Protein AF-A0A8B0SXQ4-F1 (afdb_monomer_lite)

pLDDT: mean 89.1, std 12.82, range [42.31, 97.75]

Radius of gyration: 17.56 Å; chains: 1; bounding box: 35×39×46 Å

Secondary structure (DSSP, 8-state):
-HHHHHHHHHHHHSEEE-TT---EEE---------SS-HHHHHHTTSS-HHHHHHHTTS------GGGS--------

Foldseek 3Di:
DVVLVQVLCCLPPQWHADVVGDDIDHHDDDDDDDDPDDQVVCCVVVNHPPSSCVSRVPDDDDDDDPVPPDDPPDDDD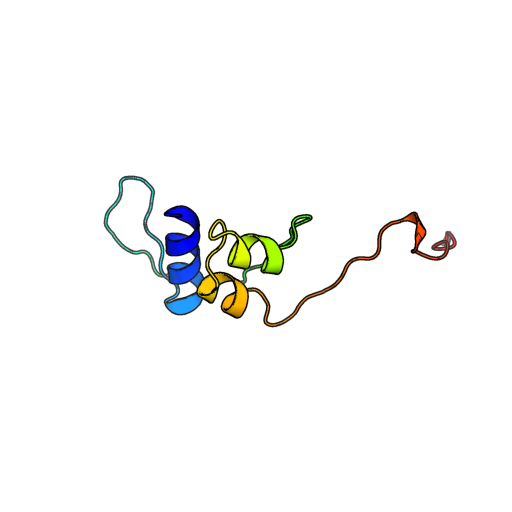

Organism: Klebsiella pneumoniae (NCBI:txid573)

Structure (mmCIF, N/CA/C/O backbone):
data_AF-A0A8B0SXQ4-F1
#
_entry.id   AF-A0A8B0SXQ4-F1
#
loop_
_atom_site.group_PDB
_atom_site.id
_atom_site.type_symbol
_atom_site.label_atom_id
_atom_site.label_alt_id
_atom_site.label_comp_id
_atom_site.label_asym_id
_atom_site.label_entity_id
_atom_site.label_seq_id
_atom_site.pdbx_PDB_ins_code
_atom_site.Cartn_x
_atom_site.Cartn_y
_atom_site.Cartn_z
_atom_site.occupancy
_atom_site.B_iso_or_equiv
_atom_site.auth_seq_id
_atom_site.auth_comp_id
_atom_site.auth_asym_id
_atom_site.auth_atom_id
_atom_site.pdbx_PDB_model_num
ATOM 1 N N . MET A 1 1 ? 3.021 -3.965 10.360 1.00 64.38 1 MET A N 1
ATOM 2 C CA . MET A 1 1 ? 1.597 -4.255 10.073 1.00 64.38 1 MET A CA 1
ATOM 3 C C . MET A 1 1 ? 0.664 -3.077 10.356 1.00 64.38 1 MET A C 1
ATOM 5 O O . MET A 1 1 ? -0.013 -2.675 9.423 1.00 64.38 1 MET A O 1
ATOM 9 N N . LEU A 1 2 ? 0.662 -2.469 11.554 1.00 82.38 2 LEU A N 1
ATOM 10 C CA . LEU A 1 2 ? -0.299 -1.403 11.915 1.00 82.38 2 LEU A CA 1
ATOM 11 C C . LEU A 1 2 ? -0.346 -0.212 10.933 1.00 82.38 2 LEU A C 1
ATOM 13 O O . LEU A 1 2 ? -1.411 0.314 10.634 1.00 82.38 2 LEU A O 1
ATOM 17 N N . VAL A 1 3 ? 0.802 0.205 10.390 1.00 91.94 3 VAL A N 1
ATOM 18 C CA . VAL A 1 3 ? 0.849 1.300 9.401 1.00 91.94 3 VAL A CA 1
ATOM 19 C C . VAL A 1 3 ? 0.219 0.897 8.061 1.00 91.94 3 VAL A C 1
ATOM 21 O O . VAL A 1 3 ? -0.474 1.711 7.461 1.00 91.94 3 VAL A O 1
ATOM 24 N N . GLN A 1 4 ? 0.410 -0.350 7.611 1.00 94.94 4 GLN A N 1
ATOM 25 C CA . GLN A 1 4 ? -0.192 -0.851 6.365 1.00 94.94 4 GLN A CA 1
ATOM 26 C C . GLN A 1 4 ? -1.723 -0.888 6.472 1.00 94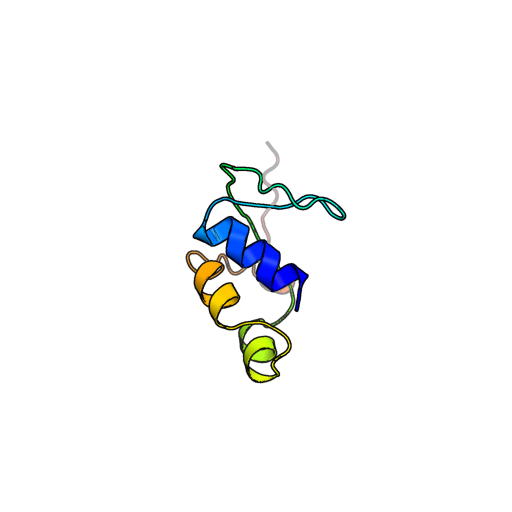.94 4 GLN A C 1
ATOM 28 O O . GLN A 1 4 ? -2.413 -0.498 5.541 1.00 94.94 4 GLN A O 1
ATOM 33 N N . GLU A 1 5 ? -2.252 -1.274 7.635 1.00 94.00 5 GLU A N 1
ATOM 34 C CA . GLU A 1 5 ? -3.692 -1.235 7.913 1.00 94.00 5 GLU A CA 1
ATOM 35 C C . GLU A 1 5 ? -4.251 0.194 7.907 1.00 94.00 5 GLU A C 1
ATOM 37 O O . GLU A 1 5 ? -5.284 0.458 7.295 1.00 94.00 5 GLU A O 1
ATOM 42 N N . LYS A 1 6 ? -3.548 1.139 8.544 1.00 93.75 6 LYS A N 1
ATOM 43 C CA . LYS A 1 6 ? -3.947 2.553 8.529 1.00 93.75 6 LYS A CA 1
ATOM 44 C C . LYS A 1 6 ? -3.956 3.128 7.115 1.00 93.75 6 LYS A C 1
ATOM 46 O O . LYS A 1 6 ? -4.877 3.857 6.771 1.00 93.75 6 LYS A O 1
ATOM 51 N N . LEU A 1 7 ? -2.963 2.784 6.293 1.00 95.19 7 LEU A N 1
ATOM 52 C CA . LEU A 1 7 ? -2.929 3.211 4.896 1.00 95.19 7 LEU A CA 1
ATOM 53 C C . LEU A 1 7 ? -4.083 2.600 4.090 1.00 95.19 7 LEU A C 1
ATOM 55 O O . LEU A 1 7 ? -4.710 3.310 3.310 1.00 95.19 7 LEU A O 1
ATOM 59 N N . LEU A 1 8 ? -4.403 1.322 4.314 1.00 95.06 8 LEU A N 1
ATOM 60 C CA . LEU A 1 8 ? -5.540 0.669 3.670 1.00 95.06 8 LEU A CA 1
ATOM 61 C C . LEU A 1 8 ? -6.859 1.393 3.991 1.00 95.06 8 LEU A C 1
ATOM 63 O O . LEU A 1 8 ? -7.627 1.663 3.073 1.00 95.06 8 LEU A O 1
ATOM 67 N N . ARG A 1 9 ? -7.084 1.815 5.247 1.00 94.31 9 AR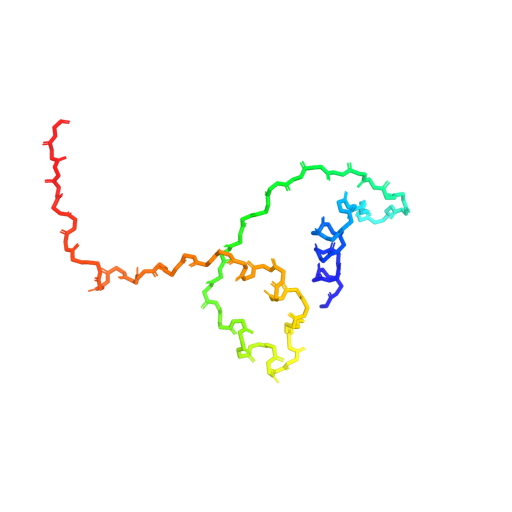G A N 1
ATOM 68 C CA . ARG A 1 9 ? -8.274 2.614 5.608 1.00 94.31 9 ARG A CA 1
ATOM 69 C C . ARG A 1 9 ? -8.365 3.943 4.858 1.00 94.31 9 ARG A C 1
ATOM 71 O O . ARG A 1 9 ? -9.454 4.316 4.429 1.00 94.31 9 ARG A O 1
ATOM 78 N N . VAL A 1 10 ? -7.240 4.632 4.665 1.00 95.56 10 VAL A N 1
ATOM 79 C CA . VAL A 1 10 ? -7.207 5.878 3.881 1.00 95.56 10 VAL A CA 1
ATOM 80 C C . VAL A 1 10 ? -7.611 5.615 2.432 1.00 95.56 10 VAL A C 1
ATOM 82 O O . VAL A 1 10 ? -8.365 6.398 1.865 1.00 95.56 10 VAL A O 1
ATOM 85 N N . ILE A 1 11 ? -7.128 4.521 1.839 1.00 94.62 11 ILE A N 1
ATOM 86 C CA . ILE A 1 11 ? -7.412 4.185 0.439 1.00 94.62 11 ILE A CA 1
ATOM 87 C C . ILE A 1 11 ? -8.869 3.739 0.249 1.00 94.62 11 ILE A C 1
ATOM 89 O O . ILE A 1 11 ? -9.492 4.113 -0.739 1.00 94.62 11 ILE A O 1
ATOM 93 N N . GLU A 1 12 ? -9.412 2.940 1.170 1.00 93.81 12 GLU A N 1
ATOM 94 C CA . GLU A 1 12 ? -10.751 2.358 1.020 1.00 93.81 12 GLU A CA 1
ATOM 95 C C . GLU A 1 12 ? -11.880 3.278 1.486 1.00 93.81 12 GLU A C 1
ATOM 97 O O . GLU A 1 12 ? -12.929 3.321 0.846 1.00 93.81 12 GLU A O 1
ATOM 102 N N . TYR A 1 13 ? -11.669 4.009 2.583 1.00 95.44 13 TYR A N 1
ATOM 103 C CA . TYR A 1 13 ? -12.722 4.786 3.245 1.00 95.44 13 TYR A CA 1
ATOM 104 C C . TYR A 1 13 ? -12.456 6.293 3.250 1.00 95.44 13 TYR A C 1
ATOM 106 O O . TYR A 1 13 ? -13.338 7.055 3.636 1.00 95.44 13 TYR A O 1
ATOM 114 N N . GLY A 1 14 ? -11.264 6.745 2.840 1.00 96.12 14 GLY A N 1
ATOM 115 C CA . GLY A 1 14 ? -10.902 8.161 2.921 1.00 96.12 14 GLY A CA 1
ATOM 116 C C . GLY A 1 14 ? -10.760 8.655 4.361 1.00 96.12 14 GLY A C 1
ATOM 117 O O . GLY A 1 14 ? -10.983 9.830 4.628 1.00 96.12 14 GLY A O 1
ATOM 118 N N . GLU A 1 15 ? -10.402 7.777 5.303 1.00 95.94 15 GLU A N 1
ATOM 119 C CA . GLU A 1 15 ? -10.334 8.107 6.731 1.00 95.94 15 GLU A CA 1
ATOM 120 C C . GLU A 1 15 ? -8.950 7.870 7.335 1.00 95.94 15 GLU A C 1
ATOM 122 O O . GLU A 1 15 ? -8.281 6.877 7.043 1.00 95.94 15 GLU A O 1
ATOM 127 N N . LEU A 1 16 ? -8.543 8.758 8.247 1.00 94.88 16 LEU A N 1
ATOM 128 C CA . LEU A 1 16 ? -7.369 8.560 9.098 1.00 94.88 16 LEU A CA 1
ATOM 129 C C . LEU A 1 16 ? -7.602 9.012 10.538 1.00 94.88 16 LEU A C 1
ATOM 131 O O . LEU A 1 16 ? -8.411 9.891 10.809 1.00 94.88 16 LEU A O 1
ATOM 135 N N . GLU A 1 17 ? -6.807 8.473 11.456 1.00 93.56 17 GLU A N 1
ATOM 136 C CA . GLU A 1 17 ? -6.754 8.894 12.858 1.00 93.56 17 GLU A CA 1
ATOM 137 C C . GLU A 1 17 ? -5.364 9.457 13.177 1.00 93.56 17 GLU A C 1
ATOM 139 O O . GLU A 1 17 ? -4.335 8.889 12.784 1.00 93.56 17 GLU A O 1
ATOM 144 N N . ARG A 1 18 ? -5.312 10.562 13.931 1.00 92.31 18 ARG A N 1
ATOM 145 C CA . ARG A 1 18 ? -4.040 11.092 14.448 1.00 92.31 18 ARG A CA 1
ATOM 146 C C . ARG A 1 18 ? -3.425 10.096 15.429 1.00 92.31 18 ARG A C 1
ATOM 148 O O . ARG A 1 18 ? -4.131 9.408 16.159 1.00 92.31 18 ARG A O 1
ATOM 155 N N . VAL A 1 19 ? -2.096 10.042 15.496 1.00 91.25 19 VAL A N 1
ATOM 156 C CA . VAL A 1 19 ? -1.410 9.218 16.504 1.00 91.25 19 VAL A CA 1
ATOM 157 C C . VAL A 1 19 ? -1.800 9.709 17.902 1.00 91.25 19 VAL A C 1
ATOM 159 O O . VAL A 1 19 ? -1.636 10.886 18.205 1.00 91.25 19 VAL A O 1
ATOM 162 N N . GLY A 1 20 ? -2.343 8.812 18.727 1.00 90.31 20 GLY A N 1
ATOM 163 C CA . GLY A 1 20 ? -2.847 9.135 20.066 1.00 90.31 20 GLY A CA 1
ATOM 164 C C . GLY A 1 20 ? -4.252 9.751 20.104 1.00 90.31 20 GLY A C 1
ATOM 165 O O . GLY A 1 20 ? -4.766 9.988 21.191 1.00 90.31 20 GLY A O 1
ATOM 166 N N . GLY A 1 21 ? -4.885 9.994 18.953 1.00 88.75 21 GLY A N 1
ATOM 167 C CA . GLY A 1 21 ? -6.291 10.389 18.855 1.00 88.75 21 GLY A CA 1
ATOM 168 C C . GLY A 1 21 ? -7.180 9.212 18.453 1.00 88.75 21 GLY A C 1
ATOM 169 O O . GLY A 1 21 ? -6.703 8.252 17.856 1.00 88.75 21 GLY A O 1
ATOM 170 N N . SER A 1 22 ? -8.472 9.301 18.765 1.00 87.94 22 SER A N 1
ATOM 171 C CA . SER A 1 22 ? -9.486 8.293 18.411 1.00 87.94 22 SER A CA 1
ATOM 172 C C . SER A 1 22 ? -10.561 8.811 17.453 1.00 87.94 22 SER A C 1
ATOM 174 O O . SER A 1 22 ? -11.454 8.062 17.071 1.00 87.94 22 SER A O 1
ATOM 176 N N . GLN A 1 23 ? -10.510 10.093 17.079 1.00 94.50 23 GLN A N 1
ATOM 177 C CA . GLN A 1 23 ? -11.456 10.668 16.127 1.00 94.50 23 GLN A CA 1
ATOM 178 C C . GLN A 1 23 ? -10.982 10.430 14.685 1.00 94.50 23 GLN A C 1
ATOM 180 O O . GLN A 1 23 ? -9.886 10.897 14.339 1.00 94.50 23 GLN A O 1
ATOM 185 N N . PRO A 1 24 ? -11.791 9.755 13.845 1.00 94.00 24 PRO A N 1
ATOM 186 C CA . PRO A 1 24 ? -11.515 9.637 12.423 1.00 94.00 24 PRO A CA 1
ATOM 187 C C . PRO A 1 24 ? -11.705 10.989 11.725 1.00 94.00 24 PRO A C 1
ATOM 189 O O . PRO A 1 24 ? -12.591 11.779 12.056 1.00 94.00 24 PRO A O 1
ATOM 192 N N . LEU A 1 25 ? -10.841 11.257 10.752 1.00 96.38 25 LEU A N 1
ATOM 193 C CA . LEU A 1 25 ? -10.818 12.459 9.930 1.00 96.38 25 LEU A CA 1
ATOM 194 C C . LEU A 1 25 ? -11.031 12.052 8.477 1.00 96.38 25 LEU A C 1
ATOM 196 O O . LEU A 1 25 ? -10.257 11.260 7.941 1.00 96.38 25 LEU A O 1
ATOM 200 N N . GLN A 1 26 ? -12.046 12.638 7.853 1.00 97.75 26 GLN A N 1
ATOM 201 C CA . GLN A 1 26 ? -12.330 12.477 6.433 1.00 97.75 26 GLN A CA 1
ATOM 202 C C . GLN A 1 26 ? -11.314 13.255 5.594 1.00 97.75 26 GLN A C 1
ATOM 204 O O . GLN A 1 26 ? -11.033 14.427 5.861 1.00 97.75 26 GLN A O 1
ATOM 209 N N . VAL A 1 27 ? -10.758 12.599 4.580 1.00 96.81 27 VAL A N 1
ATOM 210 C CA . VAL A 1 27 ? -9.731 13.150 3.700 1.00 96.81 27 VAL A CA 1
ATOM 211 C C . VAL A 1 27 ? -9.994 12.774 2.246 1.00 96.81 27 VAL A C 1
ATOM 213 O O . VAL A 1 27 ? -10.380 11.657 1.923 1.00 96.81 27 VAL A O 1
ATOM 216 N N . ASN A 1 28 ? -9.721 13.716 1.346 1.00 96.69 28 ASN A N 1
ATOM 217 C CA . ASN A 1 28 ? -9.671 13.470 -0.089 1.00 96.69 28 ASN A CA 1
ATOM 218 C C . ASN A 1 28 ? -8.224 13.655 -0.544 1.00 96.69 28 ASN A C 1
ATOM 220 O O . ASN A 1 28 ? -7.706 14.773 -0.547 1.00 96.69 28 ASN A O 1
ATOM 224 N N . VAL A 1 29 ? -7.552 12.547 -0.854 1.00 94.19 29 VAL A N 1
ATOM 225 C CA . VAL A 1 29 ? -6.123 12.529 -1.168 1.00 94.19 29 VAL A CA 1
ATOM 226 C C . VAL A 1 29 ? -5.847 11.683 -2.398 1.00 94.19 29 VAL A C 1
ATOM 228 O O . VAL A 1 29 ? -6.471 10.650 -2.624 1.00 94.19 29 VAL A O 1
ATOM 231 N N . ARG A 1 30 ? -4.843 12.098 -3.171 1.00 92.25 30 ARG A N 1
ATOM 232 C CA . ARG A 1 30 ? -4.231 11.263 -4.202 1.00 92.25 30 ARG A CA 1
ATOM 233 C C . ARG A 1 30 ? -2.962 10.641 -3.637 1.00 92.25 30 ARG A C 1
ATOM 235 O O . ARG A 1 30 ? -2.063 11.365 -3.214 1.00 92.25 30 ARG A O 1
ATOM 242 N N . LEU A 1 31 ? -2.878 9.315 -3.661 1.00 91.19 31 LEU A N 1
ATOM 243 C CA . LEU A 1 31 ? -1.705 8.585 -3.196 1.00 91.19 31 LEU A CA 1
ATOM 244 C C . LEU A 1 31 ? -0.745 8.310 -4.361 1.00 91.19 31 LEU A C 1
ATOM 246 O O . LEU A 1 31 ? -1.166 7.894 -5.438 1.00 91.19 31 LEU A O 1
ATOM 250 N N . VAL A 1 32 ? 0.549 8.541 -4.139 1.00 93.19 32 VAL A N 1
ATOM 251 C CA . VAL A 1 32 ? 1.628 8.144 -5.052 1.00 93.19 32 VAL A CA 1
ATOM 252 C C . VAL A 1 32 ? 2.656 7.382 -4.231 1.00 93.19 32 VAL A C 1
ATOM 254 O O . VAL A 1 32 ? 3.151 7.896 -3.227 1.00 93.19 32 VAL A O 1
ATOM 257 N N . CYS A 1 33 ? 2.972 6.159 -4.645 1.00 93.19 33 CYS A N 1
ATOM 258 C CA . CYS A 1 33 ? 3.914 5.293 -3.948 1.00 93.19 33 CYS A CA 1
ATOM 259 C C . CYS A 1 33 ? 5.089 4.936 -4.854 1.00 93.19 33 CYS A C 1
ATOM 261 O O . CYS A 1 33 ? 4.951 4.820 -6.069 1.00 93.19 33 CYS A O 1
ATOM 263 N N . ALA A 1 34 ? 6.250 4.743 -4.242 1.00 94.62 34 ALA A N 1
ATOM 264 C CA . ALA A 1 34 ? 7.435 4.225 -4.899 1.00 94.62 34 ALA A CA 1
ATOM 265 C C . ALA A 1 34 ? 8.163 3.310 -3.919 1.00 94.62 34 ALA A C 1
ATOM 267 O O . ALA A 1 34 ? 8.198 3.569 -2.717 1.00 94.62 34 ALA A O 1
ATOM 268 N N . THR A 1 35 ? 8.741 2.237 -4.437 1.00 93.88 35 THR A N 1
ATOM 269 C CA . THR A 1 35 ? 9.526 1.292 -3.652 1.00 93.88 35 THR A CA 1
ATOM 270 C C . THR A 1 35 ? 10.601 0.689 -4.541 1.00 93.88 35 THR A C 1
ATOM 272 O O . THR A 1 35 ? 10.395 0.499 -5.738 1.00 93.88 35 THR A O 1
ATOM 275 N N . ASN A 1 36 ? 11.761 0.415 -3.956 1.00 94.81 36 ASN A N 1
ATOM 276 C CA . ASN A 1 36 ? 12.809 -0.395 -4.567 1.00 94.81 36 ASN A CA 1
ATOM 277 C C . ASN A 1 36 ? 12.718 -1.874 -4.148 1.00 94.81 36 ASN A C 1
ATOM 279 O O . ASN A 1 36 ? 13.502 -2.685 -4.634 1.00 94.81 36 ASN A O 1
ATOM 283 N N . ALA A 1 37 ? 11.819 -2.210 -3.220 1.00 94.69 37 ALA A N 1
ATOM 284 C CA . ALA A 1 37 ? 11.595 -3.570 -2.754 1.00 94.69 37 ALA A CA 1
ATOM 285 C C . ALA A 1 37 ? 10.583 -4.307 -3.643 1.00 94.69 37 ALA A C 1
ATOM 287 O O . ALA A 1 37 ? 9.652 -3.707 -4.182 1.00 94.69 37 ALA A O 1
ATOM 288 N N . ASP A 1 38 ? 10.744 -5.625 -3.741 1.00 94.88 38 ASP A N 1
ATOM 289 C CA . ASP A 1 38 ? 9.819 -6.520 -4.435 1.00 94.88 38 ASP A CA 1
ATOM 290 C C . ASP A 1 38 ? 8.596 -6.803 -3.544 1.00 94.88 38 ASP A C 1
ATOM 292 O O . ASP A 1 38 ? 8.640 -7.655 -2.652 1.00 94.88 38 ASP A O 1
ATOM 296 N N . LEU A 1 39 ? 7.513 -6.044 -3.750 1.00 95.25 39 LEU A N 1
ATOM 297 C CA . LEU A 1 39 ? 6.283 -6.196 -2.967 1.00 95.25 39 LEU A CA 1
A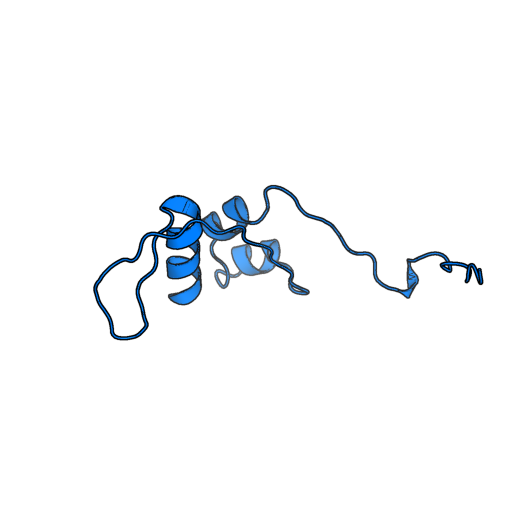TOM 298 C C . LEU A 1 39 ? 5.620 -7.574 -3.145 1.00 95.25 39 LEU A C 1
ATOM 300 O O . LEU A 1 39 ? 5.249 -8.146 -2.120 1.00 95.25 39 LEU A O 1
ATOM 304 N N . PRO A 1 40 ? 5.493 -8.151 -4.361 1.00 94.81 40 PRO A N 1
ATOM 305 C CA . PRO A 1 40 ? 5.024 -9.530 -4.523 1.00 94.81 40 PRO A CA 1
ATOM 306 C C . PRO A 1 40 ? 5.795 -10.542 -3.666 1.00 94.81 40 PRO A C 1
ATOM 308 O O . PRO A 1 40 ? 5.186 -11.365 -2.976 1.00 94.81 40 PRO A O 1
ATOM 311 N N . ARG A 1 41 ? 7.131 -10.447 -3.632 1.00 97.75 41 ARG A N 1
ATOM 312 C CA . ARG A 1 41 ? 7.962 -11.296 -2.768 1.00 97.75 41 ARG A CA 1
ATOM 313 C C . ARG A 1 41 ? 7.653 -11.057 -1.291 1.00 97.75 41 ARG A C 1
ATOM 315 O O . ARG A 1 41 ? 7.437 -12.014 -0.554 1.00 97.75 41 ARG A O 1
ATOM 322 N N . MET A 1 42 ? 7.552 -9.801 -0.861 1.00 97.31 42 MET A N 1
ATOM 323 C CA . MET A 1 42 ? 7.222 -9.459 0.529 1.00 97.31 42 MET A CA 1
ATOM 324 C C . MET A 1 42 ? 5.826 -9.940 0.959 1.00 97.31 42 MET A C 1
ATOM 326 O O . MET A 1 42 ? 5.642 -10.286 2.127 1.00 97.31 42 MET A O 1
ATOM 330 N N . VAL A 1 43 ? 4.858 -9.997 0.036 1.00 97.06 43 VAL A N 1
ATOM 331 C CA . VAL A 1 43 ? 3.542 -10.610 0.279 1.00 97.06 43 VAL A CA 1
ATOM 332 C C . VAL A 1 43 ? 3.689 -12.107 0.529 1.00 97.06 43 VAL A C 1
ATOM 334 O O . VAL A 1 43 ? 3.153 -12.609 1.514 1.00 97.06 43 VAL A O 1
ATOM 337 N N . SER A 1 44 ? 4.472 -12.810 -0.296 1.00 97.56 44 SER A N 1
ATOM 338 C CA . SER A 1 44 ? 4.741 -14.242 -0.090 1.00 97.56 44 SER A CA 1
ATOM 339 C C . SER A 1 44 ? 5.460 -14.534 1.237 1.00 97.56 44 SER A C 1
ATOM 341 O O . SER A 1 44 ? 5.222 -15.565 1.858 1.00 97.56 44 SER A O 1
ATOM 343 N N . GLU A 1 45 ? 6.285 -13.594 1.709 1.00 97.56 45 GLU A N 1
ATOM 344 C CA . GLU A 1 45 ? 6.987 -13.661 2.998 1.00 97.56 45 GLU A CA 1
ATOM 345 C C . GLU A 1 45 ? 6.122 -13.194 4.187 1.00 97.56 45 GLU A C 1
ATOM 347 O O . GLU A 1 45 ? 6.581 -13.213 5.328 1.00 97.56 45 GLU A O 1
ATOM 352 N N . GLY A 1 46 ? 4.887 -12.733 3.951 1.00 95.94 46 GLY A N 1
ATOM 353 C CA . GLY A 1 46 ? 3.982 -12.238 4.995 1.00 95.94 46 GLY A CA 1
ATOM 354 C C . GLY A 1 46 ? 4.396 -10.903 5.629 1.00 95.94 46 GLY A C 1
ATOM 355 O O . GLY A 1 46 ? 3.842 -10.498 6.652 1.00 95.94 46 GLY A O 1
ATOM 356 N N . THR A 1 47 ? 5.363 -10.194 5.041 1.00 96.44 47 THR A N 1
ATOM 357 C CA . THR A 1 47 ? 5.848 -8.891 5.536 1.00 96.44 47 THR A CA 1
ATOM 358 C C . THR A 1 47 ? 5.103 -7.708 4.910 1.00 96.44 47 THR A C 1
ATOM 360 O O . THR A 1 47 ? 5.142 -6.586 5.434 1.00 96.44 47 THR A O 1
ATOM 363 N N . PHE A 1 48 ? 4.359 -7.960 3.832 1.00 96.75 48 PHE A N 1
ATOM 364 C CA . PHE A 1 48 ? 3.463 -7.010 3.185 1.00 96.75 48 PHE A CA 1
ATOM 365 C C . PHE A 1 48 ? 2.071 -7.621 3.004 1.00 96.75 48 PHE A C 1
ATOM 367 O O . PHE A 1 48 ? 1.946 -8.809 2.715 1.00 96.75 48 PHE A O 1
ATOM 374 N N . ARG A 1 49 ? 1.012 -6.833 3.197 1.00 96.69 49 ARG A N 1
ATOM 375 C CA . ARG A 1 49 ? -0.358 -7.327 3.023 1.00 96.69 49 ARG A CA 1
ATOM 376 C C . ARG A 1 49 ? -0.743 -7.376 1.544 1.00 96.69 49 ARG A C 1
ATOM 378 O O . ARG A 1 49 ? -0.534 -6.404 0.820 1.00 96.69 49 ARG A O 1
ATOM 385 N N . ALA A 1 50 ? -1.345 -8.488 1.125 1.00 96.12 50 ALA A N 1
ATOM 386 C CA . ALA A 1 50 ? -1.823 -8.675 -0.245 1.00 96.12 50 ALA A CA 1
ATOM 387 C C . ALA A 1 50 ? -2.898 -7.643 -0.630 1.00 96.12 50 ALA A C 1
ATOM 389 O O . ALA A 1 50 ? -2.784 -7.006 -1.669 1.00 96.12 50 ALA A O 1
ATOM 390 N N . ASP A 1 51 ? -3.863 -7.392 0.261 1.00 95.56 51 ASP A N 1
ATOM 391 C CA . ASP A 1 51 ? -4.947 -6.427 0.032 1.00 95.56 51 ASP A CA 1
ATOM 392 C C . ASP A 1 51 ? -4.441 -4.997 -0.221 1.00 95.56 51 ASP A C 1
ATOM 394 O O . ASP A 1 51 ? -4.923 -4.298 -1.110 1.00 95.56 51 ASP A O 1
ATOM 398 N N . LEU A 1 52 ? -3.416 -4.566 0.513 1.00 95.56 52 LEU A N 1
ATOM 399 C CA . LEU A 1 52 ? -2.779 -3.277 0.287 1.00 95.56 52 LEU A CA 1
ATOM 400 C C . LEU A 1 52 ? -2.024 -3.244 -1.048 1.00 95.56 52 LEU A C 1
ATOM 402 O O . LEU A 1 52 ? -2.048 -2.215 -1.721 1.00 95.56 52 LEU A O 1
ATOM 406 N N . LEU A 1 53 ? -1.363 -4.339 -1.442 1.00 95.25 53 LEU A N 1
ATOM 407 C CA . LEU A 1 53 ? -0.683 -4.411 -2.738 1.00 95.25 53 LEU A CA 1
ATOM 408 C C . LEU A 1 53 ? -1.690 -4.258 -3.877 1.00 95.25 53 LEU A C 1
ATOM 410 O O . LEU A 1 53 ? -1.472 -3.428 -4.755 1.00 95.25 53 LEU A O 1
ATOM 414 N N . ASP A 1 54 ? -2.808 -4.976 -3.812 1.00 93.75 54 ASP A N 1
ATOM 415 C CA . ASP A 1 54 ? -3.864 -4.931 -4.826 1.00 93.75 54 ASP A CA 1
ATOM 416 C C . ASP A 1 54 ? -4.437 -3.515 -4.999 1.00 93.75 54 ASP A C 1
ATOM 418 O O . ASP A 1 54 ? -4.718 -3.079 -6.115 1.00 93.75 54 ASP A O 1
ATOM 422 N N . ARG A 1 55 ? -4.557 -2.752 -3.903 1.00 93.50 55 ARG A N 1
ATOM 423 C CA . ARG A 1 55 ? -5.010 -1.352 -3.939 1.00 93.50 55 ARG A CA 1
ATOM 424 C C . ARG A 1 55 ? -3.969 -0.384 -4.501 1.00 93.50 55 ARG A C 1
ATOM 426 O O . ARG A 1 55 ? -4.340 0.590 -5.153 1.00 93.50 55 ARG A O 1
ATOM 433 N N . LEU A 1 56 ? -2.685 -0.613 -4.233 1.00 92.38 56 LEU A N 1
ATOM 434 C CA . LEU A 1 56 ? -1.596 0.252 -4.700 1.00 92.38 56 LEU A CA 1
ATOM 435 C C . LEU A 1 56 ? -1.208 -0.017 -6.158 1.00 92.38 56 LEU A C 1
ATOM 437 O O . LEU A 1 56 ? -0.780 0.900 -6.856 1.00 92.38 56 LEU A O 1
ATOM 441 N N . ALA A 1 57 ? -1.334 -1.262 -6.615 1.00 86.12 57 ALA A N 1
ATOM 442 C CA . ALA A 1 57 ? -0.815 -1.730 -7.897 1.00 86.12 57 ALA A CA 1
ATOM 443 C C . ALA A 1 57 ? -1.764 -1.500 -9.088 1.00 86.12 57 ALA A C 1
ATOM 445 O O . ALA A 1 57 ? -1.628 -2.176 -10.104 1.00 86.12 57 ALA A O 1
ATOM 446 N N . PHE A 1 58 ? -2.706 -0.555 -8.987 1.00 82.38 58 PHE A N 1
ATOM 447 C CA . PHE A 1 58 ? -3.645 -0.269 -10.076 1.00 82.38 58 PHE A CA 1
ATOM 448 C C . PHE A 1 58 ? -2.936 0.261 -11.335 1.00 82.38 58 PHE A C 1
ATOM 450 O O . PHE A 1 58 ? -3.114 -0.292 -12.414 1.00 82.38 58 PHE A O 1
ATOM 457 N N . ASP A 1 59 ? -2.086 1.284 -11.181 1.00 87.06 59 ASP A N 1
ATOM 458 C CA . ASP A 1 59 ? -1.252 1.843 -12.253 1.00 87.06 59 ASP A CA 1
ATOM 459 C C . ASP A 1 59 ? 0.211 1.875 -11.802 1.00 87.06 59 ASP A C 1
ATOM 461 O O . ASP A 1 59 ? 0.609 2.685 -10.959 1.00 87.06 59 ASP A O 1
ATOM 465 N N . VAL A 1 60 ? 1.033 0.987 -12.369 1.00 90.19 60 VAL A N 1
ATOM 466 C CA . VAL A 1 60 ? 2.443 0.843 -11.987 1.00 90.19 60 VAL A CA 1
ATOM 467 C C . VAL A 1 60 ? 3.358 1.346 -13.095 1.00 90.19 60 VAL A C 1
ATOM 469 O O . VAL A 1 60 ? 3.416 0.788 -14.189 1.00 90.19 60 VAL A O 1
ATOM 472 N N . VAL A 1 61 ? 4.152 2.368 -12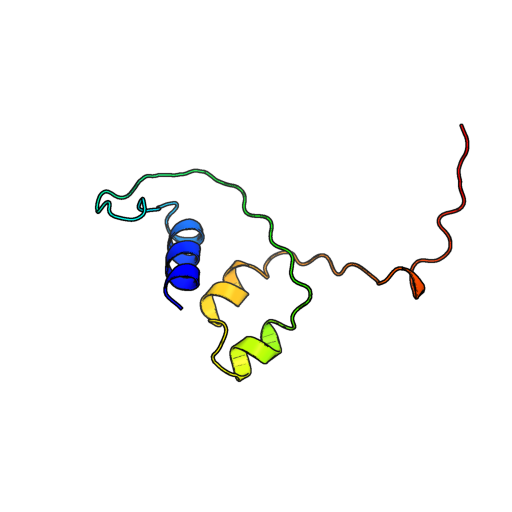.778 1.00 92.25 61 VAL A N 1
ATOM 473 C CA . VAL A 1 61 ? 5.231 2.841 -13.650 1.00 92.25 61 VAL A CA 1
ATOM 474 C C . VAL A 1 61 ? 6.535 2.163 -13.246 1.00 92.25 61 VAL A C 1
ATOM 476 O O . VAL A 1 61 ? 7.117 2.479 -12.209 1.00 92.25 61 VAL A O 1
ATOM 479 N N . GLN A 1 62 ? 7.016 1.248 -14.087 1.00 91.25 62 GLN A N 1
ATOM 480 C CA . GLN A 1 62 ? 8.326 0.624 -13.907 1.00 91.25 62 GLN A CA 1
ATOM 481 C C . GLN A 1 62 ? 9.426 1.570 -14.382 1.00 91.25 62 GLN A C 1
ATOM 483 O O . GLN A 1 62 ? 9.517 1.913 -15.562 1.00 91.25 62 GLN A O 1
ATOM 488 N N . LEU A 1 63 ? 10.262 2.018 -13.446 1.00 91.69 63 LEU A N 1
ATOM 489 C CA . LEU A 1 63 ? 11.338 2.955 -13.729 1.00 91.69 63 LEU A CA 1
ATOM 490 C C . LEU A 1 63 ? 12.636 2.189 -14.043 1.00 91.69 63 LEU A C 1
ATOM 492 O O . LEU A 1 63 ? 13.241 1.645 -13.117 1.00 91.69 63 LEU A O 1
ATOM 496 N N . PRO A 1 64 ? 13.128 2.184 -15.298 1.00 91.38 64 PRO A N 1
ATOM 497 C CA . PRO A 1 64 ? 14.356 1.474 -15.624 1.00 91.38 64 PRO A CA 1
ATOM 498 C C . PRO A 1 64 ? 15.563 2.096 -14.900 1.00 91.38 64 PRO A C 1
ATOM 500 O O . PRO A 1 64 ? 15.627 3.328 -14.727 1.00 91.38 64 PRO A O 1
ATOM 503 N N . PRO A 1 65 ? 16.549 1.280 -14.496 1.00 92.31 65 PRO A N 1
ATOM 504 C CA . PRO A 1 65 ? 17.795 1.757 -13.912 1.00 92.31 65 PRO A CA 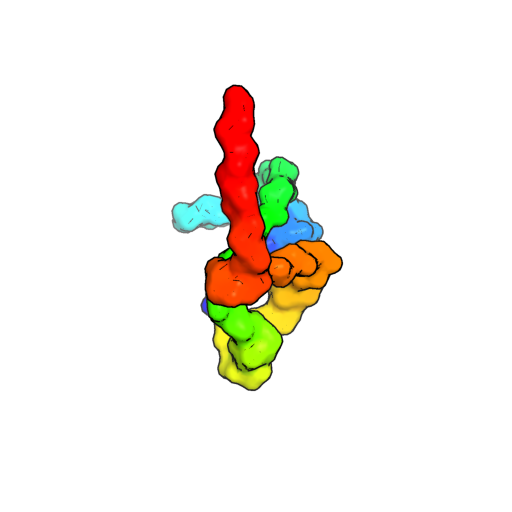1
ATOM 505 C C . PRO A 1 65 ? 18.590 2.571 -14.939 1.00 92.31 65 PRO A C 1
ATOM 507 O O . PRO A 1 65 ? 18.462 2.379 -16.146 1.00 92.31 65 PRO A O 1
ATOM 510 N N . LEU A 1 66 ? 19.453 3.476 -14.469 1.00 91.12 66 LEU A N 1
ATOM 511 C CA . LEU A 1 66 ? 20.194 4.397 -15.345 1.00 91.12 66 LEU A CA 1
ATOM 512 C C . LEU A 1 66 ? 21.000 3.688 -16.446 1.00 91.12 66 LEU A C 1
ATOM 514 O O . LEU A 1 66 ? 21.052 4.194 -17.559 1.00 91.12 66 LEU A O 1
ATOM 518 N N . ARG A 1 67 ? 21.569 2.509 -16.161 1.00 90.75 67 ARG A N 1
ATOM 519 C CA . ARG A 1 67 ? 22.323 1.693 -17.134 1.00 90.75 67 ARG A CA 1
ATOM 520 C C . ARG A 1 67 ? 21.495 1.226 -18.342 1.00 90.75 67 ARG A C 1
ATOM 522 O O . ARG A 1 67 ? 22.064 0.954 -19.389 1.00 90.75 67 ARG A O 1
ATOM 529 N N . GLU A 1 68 ? 20.176 1.125 -18.190 1.00 89.12 68 GLU A N 1
ATOM 530 C CA . GLU A 1 68 ? 19.236 0.680 -19.230 1.00 89.12 68 GLU A CA 1
ATOM 531 C C . GLU A 1 68 ? 18.549 1.867 -19.919 1.00 89.12 68 GLU A C 1
ATOM 533 O O . GLU A 1 68 ? 17.900 1.714 -20.953 1.00 89.12 68 GLU A O 1
ATOM 538 N N . ARG A 1 69 ? 18.721 3.084 -19.386 1.00 88.75 69 ARG A N 1
ATOM 539 C CA . ARG A 1 69 ? 18.270 4.301 -20.057 1.00 88.75 69 ARG A CA 1
ATOM 540 C C . ARG A 1 69 ? 19.274 4.622 -21.154 1.00 88.75 69 ARG A C 1
ATOM 542 O O . ARG A 1 69 ? 20.383 5.069 -20.864 1.00 88.75 69 ARG A O 1
ATOM 549 N N . GLN A 1 70 ? 18.889 4.418 -22.416 1.00 76.44 70 GLN A N 1
ATOM 550 C CA . GLN A 1 70 ? 19.665 4.953 -23.535 1.00 76.44 70 GLN A CA 1
ATOM 551 C C . GLN A 1 70 ? 19.931 6.439 -23.278 1.00 76.44 70 GLN A C 1
ATOM 553 O O . GLN A 1 70 ? 19.029 7.151 -22.825 1.00 76.44 70 GLN A O 1
ATOM 558 N N . LYS A 1 71 ? 21.187 6.869 -23.490 1.00 59.47 71 LYS A N 1
ATOM 559 C CA . LYS A 1 71 ? 21.667 8.240 -23.261 1.00 59.47 71 LYS A CA 1
ATOM 560 C C . LYS A 1 71 ? 20.562 9.229 -23.622 1.00 59.47 71 LYS A C 1
ATOM 562 O O . LYS A 1 71 ? 20.242 9.403 -24.794 1.00 59.47 71 LYS A O 1
ATOM 567 N N . ARG A 1 72 ? 19.998 9.898 -22.614 1.00 56.22 72 ARG A N 1
ATOM 568 C CA . ARG A 1 72 ? 19.246 11.127 -22.841 1.00 56.22 72 ARG A CA 1
ATOM 569 C C . ARG A 1 72 ? 20.279 12.118 -23.361 1.00 56.22 72 ARG A C 1
ATOM 571 O O . ARG A 1 72 ? 21.028 12.688 -22.571 1.00 56.22 72 ARG A O 1
ATOM 578 N N . TYR A 1 73 ? 20.412 12.207 -24.682 1.00 55.03 73 TYR A N 1
ATOM 579 C CA . TYR A 1 73 ? 21.218 13.236 -25.313 1.00 55.03 73 TYR A CA 1
ATOM 580 C C . TYR A 1 73 ? 20.760 14.569 -24.726 1.00 55.03 73 TYR A C 1
ATOM 582 O O . TYR A 1 73 ? 19.566 14.871 -24.695 1.00 55.03 73 TYR A O 1
ATOM 590 N N . HIS A 1 74 ? 21.720 15.301 -24.168 1.00 59.88 74 HIS A N 1
ATOM 591 C CA . HIS A 1 74 ? 21.578 16.707 -23.834 1.00 59.88 74 HIS A CA 1
ATOM 592 C C . HIS A 1 74 ? 20.982 17.407 -25.060 1.00 59.88 74 HIS A C 1
ATOM 594 O O . HIS A 1 74 ? 21.633 17.465 -26.101 1.00 59.88 74 HIS A O 1
ATOM 600 N N . VAL A 1 75 ? 19.765 17.930 -24.949 1.00 50.03 75 VAL A N 1
ATOM 601 C CA . VAL A 1 75 ? 19.351 19.059 -25.779 1.00 50.03 75 VAL A CA 1
ATOM 602 C C . VAL A 1 75 ? 19.657 20.297 -24.958 1.00 50.03 75 VAL A C 1
ATOM 604 O O . VAL A 1 75 ? 18.929 20.639 -24.032 1.00 50.03 75 VAL A O 1
ATOM 607 N N . ASN A 1 76 ? 20.809 20.892 -25.260 1.00 42.31 76 ASN A N 1
ATOM 608 C CA . ASN A 1 76 ? 21.003 22.311 -25.021 1.00 42.31 76 ASN A CA 1
ATOM 609 C C . ASN A 1 76 ? 20.023 23.065 -25.921 1.00 42.31 76 ASN A C 1
ATOM 611 O O . ASN A 1 76 ? 19.939 22.778 -27.118 1.00 42.31 76 ASN A O 1
ATOM 615 N N . GLY A 1 77 ? 19.322 24.013 -25.318 1.00 42.44 77 GLY A N 1
ATOM 616 C CA . GLY A 1 77 ? 18.477 25.015 -25.947 1.00 42.44 77 GLY A CA 1
ATOM 617 C C . GLY A 1 77 ? 18.130 26.037 -24.889 1.00 42.44 77 GLY A C 1
ATOM 618 O O . GLY A 1 77 ? 17.248 25.706 -24.070 1.00 42.44 77 GLY A O 1
#

Sequence (77 aa):
MLVQEKLLRVIEYGELERVGGSQPLQVNVRLVCATNADLPRMVSEGTFRADLLDRLAFDVVQLPPLRERQKRYHVNG

InterPro domains:
  IPR002078 RNA polymerase sigma factor 54 interaction domain [PF00158] (3-57)
  IPR002078 RNA polymerase sigma factor 54 interaction domain [PS50045] (1-71)
  IPR027417 P-loop containing nucleoside triphosphate hydrolase [G3DSA:3.40.50.300] (1-66)
  IPR027417 P-loop containing nucleoside triphosphate hydrolase [SSF52540] (3-72)